Protein AF-A0A534WE66-F1 (afdb_monomer_lite)

Foldseek 3Di:
DKEWEAEPPAVCSVVLVCLCVVVVQDYHYHYCVPDPCVVVPCVCVVCVPFAPRWMQAPVRDIQGQFPAADDPDDDDDDPVVVVNVVSNVVSSVVSCVRSVHD

Sequence (102 aa):
MITVITGPNAPASGTARDFLVRNRVPHQWLDLTTDPLAKFCDLGRRLAGCRLPAVLFEDGTMLEAPETFQELRPAIAGDAHRLAAINTMHWRTELATRAGLP

Radius of gyration: 13.99 Å; chains: 1; bounding box: 41×26×29 Å

Structure (mmCIF, N/CA/C/O backbone):
data_AF-A0A534WE66-F1
#
_entry.id   AF-A0A534WE66-F1
#
loop_
_atom_site.group_PDB
_atom_site.id
_atom_site.type_symbol
_atom_site.label_atom_id
_atom_site.label_alt_id
_atom_site.label_comp_id
_atom_site.label_asym_id
_atom_site.label_entity_id
_atom_site.label_seq_id
_atom_site.pdbx_PDB_ins_code
_atom_site.Cartn_x
_atom_site.Cartn_y
_atom_site.Cartn_z
_atom_site.occupancy
_atom_site.B_iso_or_equiv
_atom_site.auth_seq_id
_atom_site.auth_comp_id
_atom_site.auth_asym_id
_atom_site.auth_atom_id
_atom_site.pdbx_PDB_model_num
ATOM 1 N N . MET A 1 1 ? -8.620 1.897 10.995 1.00 78.81 1 MET A N 1
ATOM 2 C CA . MET A 1 1 ? -8.551 0.848 9.992 1.00 78.81 1 MET A CA 1
ATOM 3 C C . MET A 1 1 ? -7.648 1.333 8.869 1.00 78.81 1 MET A C 1
ATOM 5 O O . MET A 1 1 ? -7.881 2.429 8.373 1.00 78.81 1 MET A O 1
ATOM 9 N N . ILE A 1 2 ? -6.616 0.568 8.496 1.00 86.44 2 ILE A N 1
ATOM 10 C CA . ILE A 1 2 ? -5.717 0.923 7.381 1.00 86.44 2 ILE A CA 1
ATOM 11 C C . ILE A 1 2 ? -6.386 0.549 6.053 1.00 86.44 2 ILE A C 1
ATOM 13 O O . ILE A 1 2 ? -6.952 -0.534 5.937 1.00 86.44 2 ILE A O 1
ATOM 17 N N . THR A 1 3 ? -6.317 1.412 5.042 1.00 87.69 3 THR A N 1
ATOM 18 C CA . THR A 1 3 ? -6.833 1.103 3.697 1.00 87.69 3 THR A CA 1
ATOM 19 C C . THR A 1 3 ? -5.682 1.034 2.708 1.00 87.69 3 THR A C 1
ATOM 21 O O . THR A 1 3 ? -4.940 1.999 2.554 1.00 87.69 3 THR A O 1
ATOM 24 N N . VAL A 1 4 ? -5.527 -0.095 2.023 1.00 87.25 4 VAL A N 1
ATOM 25 C CA . VAL A 1 4 ? -4.542 -0.246 0.950 1.00 87.25 4 VAL A CA 1
ATOM 26 C C . VAL A 1 4 ? -5.233 -0.053 -0.385 1.00 87.25 4 VAL A C 1
ATOM 28 O O . VAL A 1 4 ? -6.123 -0.819 -0.754 1.00 87.25 4 VAL A O 1
ATOM 31 N N . ILE A 1 5 ? -4.800 0.975 -1.102 1.00 87.75 5 ILE A N 1
ATOM 32 C CA . ILE A 1 5 ? -5.323 1.358 -2.402 1.00 87.75 5 ILE A CA 1
ATOM 33 C C . ILE A 1 5 ? -4.400 0.796 -3.479 1.00 87.75 5 ILE A C 1
ATOM 35 O O . ILE A 1 5 ? -3.204 1.095 -3.504 1.00 87.75 5 ILE A O 1
ATOM 39 N N . THR A 1 6 ? -4.943 -0.024 -4.371 1.00 86.44 6 THR A N 1
ATOM 40 C CA . THR A 1 6 ? -4.217 -0.670 -5.470 1.00 86.44 6 THR A CA 1
ATOM 41 C C . THR A 1 6 ? -4.782 -0.244 -6.820 1.00 86.44 6 THR A C 1
ATOM 43 O O . THR A 1 6 ? -5.875 0.310 -6.913 1.00 86.44 6 THR A O 1
ATOM 46 N N . GLY A 1 7 ? -4.025 -0.476 -7.889 1.00 80.50 7 GLY A N 1
ATOM 47 C CA . GLY A 1 7 ? -4.445 -0.130 -9.241 1.00 80.50 7 GLY A CA 1
ATOM 48 C C . GLY A 1 7 ? -3.656 -0.899 -10.296 1.00 80.50 7 GLY A C 1
ATOM 49 O O . GLY A 1 7 ? -2.873 -1.792 -9.953 1.00 80.50 7 GLY A O 1
ATOM 50 N N . PRO A 1 8 ? -3.844 -0.563 -11.582 1.00 69.12 8 PRO A N 1
ATOM 51 C CA . PRO A 1 8 ? -3.149 -1.250 -12.657 1.00 69.12 8 PRO A CA 1
ATOM 52 C C . PRO A 1 8 ? -1.642 -0.979 -12.540 1.00 69.12 8 PRO A C 1
ATOM 54 O O . PRO A 1 8 ? -1.230 0.160 -12.335 1.00 69.12 8 PRO A O 1
ATOM 57 N N . ASN A 1 9 ? -0.822 -2.028 -12.670 1.00 71.56 9 ASN A N 1
ATOM 58 C CA . ASN A 1 9 ? 0.644 -1.971 -12.562 1.00 71.56 9 ASN A CA 1
ATOM 59 C C . ASN A 1 9 ? 1.182 -1.488 -11.200 1.00 71.56 9 ASN A C 1
ATOM 61 O O . ASN A 1 9 ? 2.123 -0.702 -11.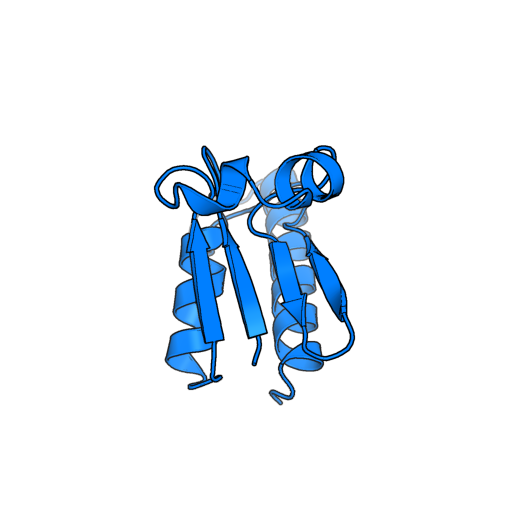143 1.00 71.56 9 ASN A O 1
ATOM 65 N N . ALA A 1 10 ? 0.622 -1.996 -10.100 1.00 79.19 10 ALA A N 1
ATOM 66 C CA . ALA A 1 10 ? 1.102 -1.744 -8.741 1.00 79.19 10 ALA A CA 1
ATOM 67 C C . ALA A 1 10 ? 1.910 -2.952 -8.194 1.00 79.19 10 ALA A C 1
ATOM 69 O O . ALA A 1 10 ? 1.371 -3.779 -7.454 1.00 79.19 10 ALA A O 1
ATOM 70 N N . PRO A 1 11 ? 3.206 -3.111 -8.540 1.00 77.56 11 PRO A N 1
ATOM 71 C CA . PRO A 1 11 ? 3.977 -4.317 -8.212 1.00 77.56 11 PRO A CA 1
ATOM 72 C C . PRO A 1 11 ? 4.200 -4.508 -6.703 1.00 77.56 11 PRO A C 1
ATOM 74 O O . PRO A 1 11 ? 4.324 -5.641 -6.242 1.00 77.56 11 PRO A O 1
ATOM 77 N N . ALA A 1 12 ? 4.188 -3.430 -5.909 1.00 81.62 12 ALA A N 1
ATOM 78 C CA . ALA A 1 12 ? 4.352 -3.524 -4.457 1.00 81.62 12 ALA A CA 1
ATOM 79 C C . ALA A 1 12 ? 3.073 -3.953 -3.713 1.00 81.62 12 ALA A C 1
ATOM 81 O O . ALA A 1 12 ? 3.130 -4.220 -2.512 1.00 81.62 12 ALA A O 1
ATOM 82 N N . SER A 1 13 ? 1.921 -4.049 -4.395 1.00 84.25 13 SER A N 1
ATOM 83 C CA . SER A 1 13 ? 0.634 -4.389 -3.769 1.00 84.25 13 SER A CA 1
ATOM 84 C C . SER A 1 13 ? 0.663 -5.746 -3.075 1.00 84.25 13 SER A C 1
ATOM 86 O O . SER A 1 13 ? 0.179 -5.863 -1.951 1.00 84.25 13 SER A O 1
ATOM 88 N N . GLY A 1 14 ? 1.281 -6.752 -3.704 1.00 81.81 14 GLY A N 1
ATOM 89 C CA . GLY A 1 14 ? 1.432 -8.083 -3.110 1.00 81.81 14 GLY A CA 1
ATOM 90 C C .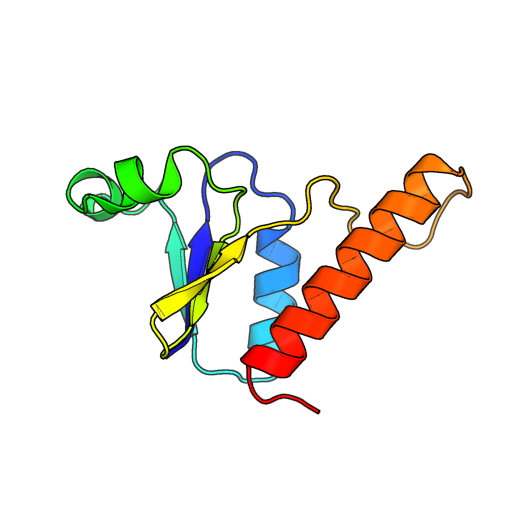 GLY A 1 14 ? 2.274 -8.055 -1.834 1.00 81.81 14 GLY A C 1
ATOM 91 O O . GLY A 1 14 ? 1.877 -8.606 -0.814 1.00 81.81 14 GLY A O 1
ATOM 92 N N . THR A 1 15 ? 3.391 -7.321 -1.843 1.00 84.19 15 THR A N 1
ATOM 93 C CA . THR A 1 15 ? 4.258 -7.194 -0.660 1.00 84.19 15 THR A CA 1
ATOM 94 C C . THR A 1 15 ? 3.592 -6.412 0.472 1.00 84.19 15 THR A C 1
ATOM 96 O O . THR A 1 15 ? 3.686 -6.836 1.623 1.00 84.19 15 THR A O 1
ATOM 99 N N . ALA A 1 16 ? 2.878 -5.319 0.170 1.00 84.06 16 ALA A N 1
ATOM 100 C CA . ALA A 1 16 ? 2.076 -4.594 1.162 1.00 84.06 16 ALA A CA 1
ATOM 101 C C . ALA A 1 16 ? 1.043 -5.525 1.811 1.00 84.06 16 ALA A C 1
ATOM 103 O O . ALA A 1 16 ? 0.873 -5.536 3.032 1.00 84.06 16 ALA A O 1
ATOM 104 N N . ARG A 1 17 ? 0.379 -6.339 0.980 1.00 85.06 17 ARG A N 1
ATOM 105 C CA . ARG A 1 17 ? -0.662 -7.267 1.414 1.00 85.06 17 ARG A CA 1
ATOM 106 C C . ARG A 1 17 ? -0.139 -8.325 2.344 1.00 85.06 17 ARG A C 1
ATOM 108 O O . ARG A 1 17 ? -0.632 -8.461 3.461 1.00 85.06 17 ARG A O 1
ATOM 115 N N . ASP A 1 18 ? 0.879 -9.032 1.888 1.00 86.44 18 ASP A N 1
ATOM 116 C CA . ASP A 1 18 ? 1.494 -10.096 2.657 1.00 86.44 18 ASP A CA 1
ATOM 117 C C . ASP A 1 18 ? 2.032 -9.563 3.980 1.00 86.44 18 ASP A C 1
ATOM 119 O O . ASP A 1 18 ? 1.876 -10.218 5.008 1.00 86.44 18 ASP A O 1
ATOM 123 N N . PHE A 1 19 ? 2.610 -8.360 3.985 1.00 85.56 19 PHE A N 1
ATOM 124 C CA . PHE A 1 19 ? 3.110 -7.735 5.201 1.00 85.56 19 PHE A CA 1
ATOM 125 C C . PHE A 1 19 ? 1.993 -7.463 6.220 1.00 85.56 19 PHE A C 1
ATOM 127 O O . PHE A 1 19 ? 2.107 -7.888 7.371 1.00 85.56 19 PHE A O 1
ATOM 134 N N . LEU A 1 20 ? 0.898 -6.811 5.821 1.00 86.56 20 LEU A N 1
ATOM 135 C CA . LEU A 1 20 ? -0.202 -6.490 6.739 1.00 86.56 20 LEU A CA 1
ATOM 136 C C . LEU A 1 20 ? -0.938 -7.744 7.226 1.00 86.56 20 LEU A C 1
ATOM 138 O O . LEU A 1 20 ? -1.260 -7.847 8.410 1.00 86.56 20 LEU A O 1
ATOM 142 N N . VAL A 1 21 ? -1.152 -8.723 6.341 1.00 87.31 21 VAL A N 1
ATOM 143 C CA . VAL A 1 21 ? -1.768 -10.014 6.687 1.00 87.31 21 VAL A CA 1
ATOM 144 C C . VAL A 1 21 ? -0.896 -10.785 7.678 1.00 87.31 21 VAL A C 1
ATOM 146 O O . VAL A 1 21 ? -1.402 -11.250 8.700 1.00 87.31 21 VAL A O 1
ATOM 149 N N . ARG A 1 22 ? 0.416 -10.894 7.422 1.00 87.19 22 ARG A N 1
ATOM 150 C CA . ARG A 1 22 ? 1.354 -11.602 8.313 1.00 87.19 22 ARG A CA 1
ATOM 151 C C . ARG A 1 22 ? 1.412 -10.976 9.701 1.00 87.19 22 ARG A C 1
ATOM 153 O O . ARG A 1 22 ? 1.492 -11.706 10.684 1.00 87.19 22 ARG A O 1
ATOM 160 N N . ASN A 1 23 ? 1.321 -9.652 9.780 1.00 86.12 23 ASN A N 1
ATOM 161 C CA . ASN A 1 23 ? 1.327 -8.918 11.042 1.00 86.12 23 ASN A CA 1
ATOM 162 C C . ASN A 1 23 ? -0.065 -8.766 11.681 1.00 86.12 23 ASN A C 1
ATOM 164 O O . ASN A 1 23 ? -0.189 -8.117 12.714 1.00 86.12 23 ASN A O 1
ATOM 168 N N . ARG A 1 24 ? -1.114 -9.371 11.098 1.00 86.69 24 ARG A N 1
ATOM 169 C CA . ARG A 1 24 ? -2.508 -9.310 11.582 1.00 86.69 24 ARG A CA 1
ATOM 170 C C . ARG A 1 24 ? -3.026 -7.884 11.802 1.00 86.69 24 ARG A C 1
ATOM 172 O O . ARG A 1 24 ? -3.864 -7.652 12.670 1.00 86.69 24 ARG A O 1
ATOM 179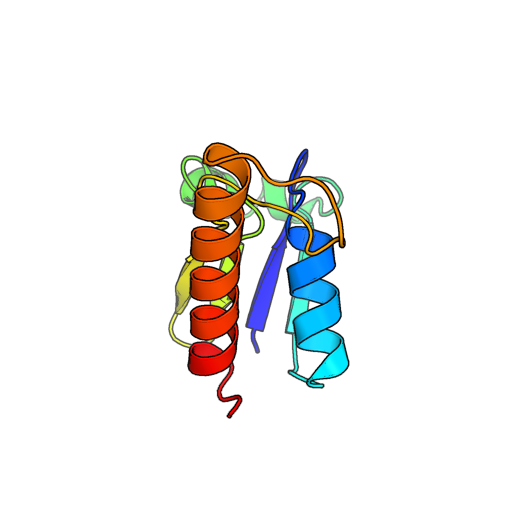 N N . VAL A 1 25 ? -2.552 -6.936 11.000 1.00 87.06 25 VAL A N 1
ATOM 180 C CA . VAL A 1 25 ? -3.021 -5.550 11.052 1.00 87.06 25 VAL A CA 1
ATOM 181 C C . VAL A 1 25 ? -4.420 -5.487 10.433 1.00 87.06 25 VAL A C 1
ATOM 183 O O . VAL A 1 25 ? -4.583 -5.957 9.306 1.00 87.06 25 VAL A O 1
ATOM 186 N N . PRO A 1 26 ? -5.443 -4.925 11.103 1.00 85.31 26 PRO A N 1
ATOM 187 C CA . PRO A 1 26 ? -6.763 -4.735 10.506 1.00 85.31 26 PRO A CA 1
ATOM 188 C C . PRO A 1 26 ? -6.697 -3.781 9.307 1.00 85.31 26 PRO A C 1
ATOM 190 O O . PRO A 1 26 ? -6.365 -2.600 9.454 1.00 85.31 26 PRO A O 1
ATOM 193 N N . HIS A 1 27 ? -7.022 -4.286 8.116 1.00 85.56 27 HIS A N 1
ATOM 194 C CA . HIS A 1 27 ? -6.909 -3.517 6.881 1.00 85.56 27 HIS A CA 1
ATOM 195 C C . HIS A 1 27 ? -8.008 -3.842 5.864 1.00 85.56 27 HIS A C 1
ATOM 197 O O . HIS A 1 27 ? -8.567 -4.939 5.858 1.00 85.56 27 HIS A O 1
ATOM 203 N N . GLN A 1 28 ? -8.278 -2.881 4.982 1.00 87.56 28 GLN A N 1
ATOM 204 C CA . GLN A 1 28 ? -9.177 -3.013 3.839 1.00 87.56 28 GLN A CA 1
ATOM 205 C C . GLN A 1 28 ? -8.397 -2.895 2.527 1.00 87.56 28 GLN A C 1
ATOM 207 O O . GLN A 1 28 ? -7.441 -2.127 2.432 1.00 87.56 28 GLN A O 1
ATOM 212 N N . TRP A 1 29 ? -8.836 -3.638 1.511 1.00 86.81 29 TRP A N 1
ATOM 213 C CA . TRP A 1 29 ? -8.333 -3.541 0.143 1.00 86.81 29 TRP A CA 1
ATOM 214 C C . TRP A 1 29 ? -9.305 -2.741 -0.706 1.00 86.81 29 TRP A C 1
ATOM 216 O O . TRP A 1 29 ? -10.487 -3.077 -0.759 1.00 86.81 29 TRP A O 1
ATOM 226 N N . LEU A 1 30 ? -8.791 -1.714 -1.373 1.00 86.12 30 LEU A N 1
ATOM 227 C CA . LEU A 1 30 ? -9.521 -0.945 -2.367 1.00 86.12 30 LEU A CA 1
ATOM 228 C C . LEU A 1 30 ? -8.758 -1.009 -3.686 1.00 86.12 30 LEU A C 1
ATOM 230 O O . LEU A 1 30 ? -7.716 -0.377 -3.838 1.00 86.12 30 LEU A O 1
ATOM 234 N N . ASP A 1 31 ? -9.274 -1.770 -4.640 1.00 83.44 31 ASP A N 1
ATOM 235 C CA . ASP A 1 31 ? -8.684 -1.862 -5.971 1.00 83.44 31 ASP A CA 1
ATOM 236 C C . ASP A 1 31 ? -9.438 -0.945 -6.934 1.00 83.44 31 ASP A C 1
ATOM 238 O O . ASP A 1 31 ? -10.607 -1.170 -7.240 1.00 83.44 31 ASP A O 1
ATOM 242 N N . LEU A 1 32 ? -8.754 0.089 -7.428 1.00 78.56 32 LEU A N 1
ATOM 243 C CA . LEU A 1 32 ? -9.335 1.090 -8.323 1.00 78.56 32 LEU A CA 1
ATOM 244 C C . LEU A 1 32 ? -9.759 0.515 -9.685 1.00 78.56 32 LEU A C 1
ATOM 246 O O . LEU A 1 32 ? -10.516 1.158 -10.412 1.00 78.56 32 LEU A O 1
ATOM 250 N N . THR A 1 33 ? -9.258 -0.665 -10.062 1.00 77.38 33 THR A N 1
ATOM 251 C CA . THR A 1 33 ? -9.624 -1.330 -11.320 1.00 77.38 33 THR A CA 1
ATOM 252 C C . THR A 1 33 ? -10.920 -2.114 -11.197 1.00 77.38 33 THR A C 1
ATOM 254 O O . THR A 1 33 ? -11.744 -2.079 -12.113 1.00 77.38 33 THR A O 1
ATOM 257 N N . THR A 1 34 ? -11.110 -2.808 -10.074 1.00 78.31 34 THR A N 1
ATOM 258 C CA . THR A 1 34 ? -12.260 -3.693 -9.863 1.00 78.31 34 THR A CA 1
ATOM 259 C C . THR A 1 34 ? -13.390 -3.025 -9.097 1.00 78.31 34 THR A C 1
ATOM 261 O O . THR A 1 34 ? -14.531 -3.454 -9.234 1.00 78.31 34 THR A O 1
ATOM 264 N N . ASP A 1 35 ? -13.100 -2.003 -8.288 1.00 76.25 35 ASP A N 1
ATOM 265 C CA . ASP A 1 35 ? -14.110 -1.332 -7.480 1.00 76.25 35 ASP A CA 1
ATOM 266 C C . ASP A 1 35 ? -14.821 -0.237 -8.298 1.00 76.25 35 ASP A C 1
ATOM 268 O O . ASP A 1 35 ? -14.213 0.778 -8.656 1.00 76.25 35 ASP A O 1
ATOM 272 N N . PRO A 1 36 ? -16.119 -0.395 -8.610 1.00 66.06 36 PRO A N 1
ATOM 273 C CA . PRO A 1 36 ? -16.866 0.617 -9.345 1.00 66.06 36 PRO A CA 1
ATOM 274 C C . PRO A 1 36 ? -17.004 1.934 -8.567 1.00 66.06 36 PRO A C 1
ATOM 276 O O . PRO A 1 36 ? -17.118 2.984 -9.200 1.00 66.06 36 PRO A O 1
ATOM 279 N N . LEU A 1 37 ? -16.947 1.916 -7.227 1.00 66.00 37 LEU A N 1
ATOM 280 C CA . LEU A 1 37 ? -17.013 3.115 -6.384 1.00 66.00 37 LEU A CA 1
ATOM 281 C C . LEU A 1 37 ? -15.752 3.974 -6.493 1.00 66.00 37 LEU A C 1
ATOM 283 O O . LEU A 1 37 ? -15.834 5.190 -6.324 1.00 66.00 37 LEU A O 1
ATOM 287 N N . ALA A 1 38 ? -14.612 3.392 -6.878 1.00 65.19 38 ALA A N 1
ATOM 288 C CA . ALA A 1 38 ? -13.371 4.129 -7.111 1.00 65.19 38 ALA A CA 1
ATOM 289 C C . ALA A 1 38 ? -13.513 5.238 -8.168 1.00 65.19 38 ALA A C 1
ATOM 291 O O . ALA A 1 38 ? -12.814 6.247 -8.103 1.00 65.19 38 ALA A O 1
ATOM 292 N N . LYS A 1 39 ? -14.437 5.068 -9.123 1.00 62.00 39 LYS A N 1
ATOM 293 C CA . LYS A 1 39 ? -14.743 6.059 -10.167 1.00 62.00 39 LYS A CA 1
ATOM 294 C C . LYS A 1 39 ? -15.605 7.218 -9.661 1.00 62.00 39 LYS A C 1
ATOM 296 O O . LYS A 1 39 ? -15.604 8.281 -10.273 1.00 62.00 39 LYS A O 1
ATOM 301 N N . PHE A 1 40 ? -16.351 7.003 -8.577 1.00 58.22 40 PHE A N 1
ATOM 302 C CA . PHE A 1 40 ? -17.256 7.990 -7.981 1.00 58.22 40 PHE A CA 1
ATOM 303 C C . PHE A 1 40 ? -16.618 8.739 -6.817 1.00 58.22 40 PHE A C 1
ATOM 305 O O . PHE A 1 40 ? -16.986 9.875 -6.527 1.00 58.22 40 PHE A O 1
ATOM 312 N N . CYS A 1 41 ? -15.646 8.124 -6.151 1.00 60.75 41 CYS A N 1
ATOM 313 C CA . CYS A 1 41 ? -14.830 8.818 -5.181 1.00 60.75 41 CYS A CA 1
ATOM 314 C C . CYS A 1 41 ? -13.829 9.727 -5.911 1.00 60.75 41 CYS A C 1
ATOM 316 O O . CYS A 1 41 ? -13.048 9.269 -6.742 1.00 60.75 41 CYS A O 1
ATOM 318 N N . ASP A 1 42 ? -13.744 10.999 -5.506 1.00 63.25 42 ASP A N 1
ATOM 319 C CA . ASP A 1 42 ? -12.696 11.956 -5.927 1.00 63.25 42 ASP A CA 1
ATOM 320 C C . ASP A 1 42 ? -11.266 11.464 -5.563 1.00 63.25 42 ASP A C 1
ATOM 322 O O . ASP A 1 42 ? -10.266 12.128 -5.837 1.00 63.25 42 ASP A O 1
ATOM 326 N N . LEU A 1 43 ? -11.155 10.263 -4.967 1.00 64.94 43 LEU A N 1
ATOM 327 C CA . LEU A 1 43 ? -9.934 9.472 -4.832 1.00 64.94 43 LEU A CA 1
ATOM 328 C C . LEU A 1 43 ? -9.173 9.371 -6.154 1.00 64.94 43 LEU A C 1
ATOM 330 O O . LEU A 1 43 ? -7.965 9.553 -6.136 1.00 64.94 43 LEU A O 1
ATOM 334 N N . GLY A 1 44 ? -9.841 9.150 -7.291 1.00 61.78 44 GLY A N 1
ATOM 335 C CA . GLY A 1 44 ? -9.154 9.071 -8.586 1.00 61.78 44 GLY A CA 1
ATOM 336 C C . GLY A 1 44 ? -8.352 10.337 -8.921 1.00 61.78 44 GLY A C 1
ATOM 337 O O . GLY A 1 44 ? -7.227 10.242 -9.402 1.00 61.78 44 GLY A O 1
ATOM 338 N N . ARG A 1 45 ? -8.881 11.527 -8.592 1.00 64.62 45 ARG A N 1
ATOM 339 C CA . ARG A 1 45 ? -8.175 12.812 -8.758 1.00 64.62 45 ARG A CA 1
ATOM 340 C C . ARG A 1 45 ? -7.124 13.046 -7.683 1.00 64.62 45 ARG A C 1
ATOM 342 O O . ARG A 1 45 ? -6.038 13.517 -8.000 1.00 64.62 45 ARG A O 1
ATOM 349 N N . ARG A 1 46 ? -7.418 12.699 -6.427 1.00 65.25 46 ARG A N 1
ATOM 350 C CA . ARG A 1 46 ? -6.455 12.809 -5.316 1.00 65.25 46 ARG A CA 1
ATOM 351 C C . ARG A 1 46 ? -5.254 11.878 -5.484 1.00 65.25 46 ARG A C 1
ATOM 353 O O . ARG A 1 46 ? -4.178 12.202 -5.003 1.00 65.25 46 ARG A O 1
ATOM 360 N N . LEU A 1 47 ? -5.438 10.758 -6.179 1.00 69.00 47 LEU A N 1
ATOM 361 C CA . LEU A 1 47 ? -4.406 9.769 -6.480 1.00 69.00 47 LEU A CA 1
ATOM 362 C C . LEU A 1 47 ? -3.766 9.956 -7.856 1.00 69.00 47 LEU A C 1
ATOM 364 O O . LEU A 1 47 ? -2.838 9.221 -8.179 1.00 69.00 47 LEU A O 1
ATOM 368 N N . ALA A 1 48 ? -4.208 10.929 -8.660 1.00 64.94 48 ALA A N 1
ATOM 369 C CA . ALA A 1 48 ? -3.725 11.133 -10.029 1.00 64.94 48 ALA A CA 1
ATOM 370 C C . ALA A 1 48 ? -2.224 11.494 -10.131 1.00 64.94 48 ALA A C 1
ATOM 372 O O . ALA A 1 48 ? -1.698 11.591 -11.236 1.00 64.94 48 ALA A O 1
ATOM 373 N N . GLY A 1 49 ? -1.525 11.667 -9.006 1.00 69.69 49 GLY A N 1
ATOM 374 C CA . GLY A 1 49 ? -0.067 11.803 -8.937 1.00 69.69 49 GLY A CA 1
ATOM 375 C C . GLY A 1 49 ? 0.610 10.856 -7.943 1.00 69.69 49 GLY A C 1
ATOM 376 O O . GLY A 1 49 ? 1.819 10.956 -7.761 1.00 69.69 49 GLY A O 1
ATOM 377 N N . CYS A 1 50 ? -0.141 9.959 -7.300 1.00 76.62 50 CYS A N 1
ATOM 378 C CA . CYS A 1 50 ? 0.386 9.078 -6.264 1.00 76.62 50 CYS A CA 1
ATOM 379 C C . CYS A 1 50 ? 0.863 7.754 -6.858 1.00 76.62 50 CYS A C 1
ATOM 381 O O . CYS A 1 50 ? 0.196 7.156 -7.706 1.00 76.62 50 CYS A O 1
ATOM 383 N N . ARG A 1 51 ? 1.991 7.244 -6.361 1.00 82.25 51 ARG A N 1
ATOM 384 C CA . ARG A 1 51 ? 2.469 5.910 -6.742 1.00 82.25 51 ARG A CA 1
ATOM 385 C C . ARG A 1 51 ? 1.700 4.828 -5.991 1.00 82.25 51 ARG A C 1
ATOM 387 O O . ARG A 1 51 ? 1.642 4.826 -4.761 1.00 82.25 51 ARG A O 1
ATOM 394 N N . LEU A 1 52 ? 1.138 3.884 -6.744 1.00 82.94 52 LEU A N 1
ATOM 395 C CA . LEU A 1 52 ? 0.376 2.759 -6.205 1.00 82.94 52 LEU A CA 1
ATOM 396 C C . LEU A 1 52 ? 1.276 1.529 -5.956 1.00 82.94 52 LEU A C 1
ATOM 398 O O . LEU A 1 52 ? 2.196 1.282 -6.738 1.00 82.94 52 LEU A O 1
ATOM 402 N N . PRO A 1 53 ? 1.005 0.714 -4.917 1.00 85.94 53 PRO A N 1
ATOM 403 C CA . PRO A 1 53 ? -0.051 0.883 -3.922 1.00 85.94 53 PRO A CA 1
ATOM 404 C C . PRO A 1 53 ? 0.174 2.084 -3.002 1.00 85.94 53 PRO A C 1
ATOM 406 O O . PRO A 1 53 ? 1.300 2.368 -2.606 1.00 85.94 53 PRO A O 1
ATOM 409 N N . ALA A 1 54 ? -0.921 2.735 -2.622 1.00 86.56 54 ALA A N 1
ATOM 410 C CA . ALA A 1 54 ? -0.920 3.773 -1.605 1.00 86.56 54 ALA A CA 1
ATOM 411 C C . ALA A 1 54 ? -1.625 3.254 -0.346 1.00 86.56 54 ALA A C 1
ATOM 413 O O . ALA A 1 54 ? -2.718 2.696 -0.424 1.00 86.56 54 ALA A O 1
ATOM 414 N N . VAL A 1 55 ? -0.998 3.408 0.815 1.00 87.38 55 VAL A N 1
ATOM 415 C CA . VAL A 1 55 ? -1.546 2.983 2.107 1.00 87.38 55 VAL A CA 1
ATOM 416 C C . VAL A 1 55 ? -2.070 4.210 2.838 1.00 87.38 55 VAL A C 1
ATOM 418 O O . VAL A 1 55 ? -1.291 5.089 3.194 1.00 87.38 55 VAL A O 1
ATOM 421 N N . LEU A 1 56 ? -3.382 4.272 3.041 1.00 86.81 56 LEU A N 1
ATOM 422 C CA . LEU A 1 56 ? -4.060 5.309 3.810 1.00 86.81 56 LEU A CA 1
ATOM 423 C C . LEU A 1 56 ? -4.189 4.860 5.269 1.00 86.81 56 LEU A C 1
ATOM 425 O O . LEU A 1 56 ? -4.781 3.813 5.557 1.00 86.81 56 LEU A O 1
ATOM 429 N N . PHE A 1 57 ? -3.645 5.660 6.178 1.00 86.44 57 PHE A N 1
ATOM 430 C CA . PHE A 1 57 ? -3.694 5.417 7.617 1.00 86.44 57 PHE A CA 1
ATOM 431 C C . PHE A 1 57 ? -4.893 6.120 8.266 1.00 86.44 57 PHE A C 1
ATOM 433 O O . PHE A 1 57 ? -5.570 6.947 7.654 1.00 86.44 57 PHE A O 1
ATOM 440 N N . GLU A 1 58 ? -5.167 5.775 9.527 1.00 81.38 58 GLU A N 1
ATOM 441 C CA . GLU A 1 58 ? -6.275 6.352 10.306 1.00 81.38 58 GLU A CA 1
ATOM 442 C C . GLU A 1 58 ? -6.157 7.864 10.513 1.00 81.38 58 GLU A C 1
ATOM 444 O O . GLU A 1 58 ? -7.170 8.553 10.595 1.00 81.38 58 GLU A O 1
ATOM 449 N N . ASP A 1 59 ? -4.931 8.378 10.568 1.00 81.44 59 ASP A N 1
ATOM 450 C CA . ASP A 1 59 ? -4.629 9.804 10.716 1.00 81.44 59 ASP A CA 1
ATOM 451 C C . ASP A 1 59 ? -4.860 10.611 9.422 1.00 81.44 59 ASP A C 1
ATOM 453 O O . ASP A 1 59 ? -4.655 11.824 9.392 1.00 81.44 59 ASP A O 1
ATOM 457 N N . GLY A 1 60 ? -5.291 9.947 8.343 1.00 79.88 60 GLY A N 1
ATOM 458 C CA . GLY A 1 60 ? -5.507 10.547 7.030 1.00 79.88 60 GLY A CA 1
ATOM 459 C C . GLY A 1 60 ? -4.226 10.745 6.216 1.00 79.88 60 GLY A C 1
ATOM 460 O O . GLY A 1 60 ? -4.303 11.233 5.085 1.00 79.88 60 GLY A O 1
ATOM 461 N N . THR A 1 61 ? -3.062 10.360 6.748 1.00 84.00 61 THR A N 1
ATOM 462 C CA . THR A 1 61 ? -1.805 10.365 6.001 1.00 84.00 61 THR A CA 1
ATOM 463 C C . THR A 1 61 ? -1.740 9.186 5.039 1.00 84.00 61 THR A C 1
ATOM 465 O O . THR A 1 61 ? -2.390 8.154 5.224 1.00 84.00 61 THR A O 1
ATOM 468 N N . MET A 1 62 ? -0.936 9.343 3.989 1.00 85.56 62 MET A N 1
ATOM 469 C CA . MET A 1 62 ? -0.775 8.330 2.957 1.00 85.56 62 MET A CA 1
ATOM 470 C C . MET A 1 62 ? 0.699 7.992 2.758 1.00 85.56 62 MET A C 1
ATOM 472 O O . MET A 1 62 ? 1.549 8.883 2.755 1.00 85.56 62 MET A O 1
ATOM 476 N N . LEU A 1 63 ? 0.990 6.704 2.598 1.00 87.38 63 LEU A N 1
ATOM 477 C CA . LEU A 1 63 ? 2.298 6.198 2.199 1.00 87.38 63 LEU A CA 1
ATOM 478 C C . LEU A 1 63 ? 2.193 5.619 0.793 1.00 87.38 63 LEU A C 1
ATOM 480 O O . LEU A 1 63 ? 1.538 4.601 0.575 1.00 87.38 63 LEU A O 1
ATOM 484 N N . GLU A 1 64 ? 2.831 6.287 -0.155 1.00 88.44 64 GLU A N 1
ATOM 485 C CA . GLU A 1 64 ? 2.894 5.853 -1.547 1.00 88.44 64 GLU A CA 1
ATOM 486 C C . GLU A 1 64 ? 3.943 4.763 -1.750 1.00 88.44 64 GLU A C 1
ATOM 488 O O . GLU A 1 64 ? 4.855 4.589 -0.938 1.00 88.44 64 GLU A O 1
ATOM 493 N N . ALA A 1 65 ? 3.846 4.052 -2.869 1.00 85.12 65 ALA A N 1
ATOM 49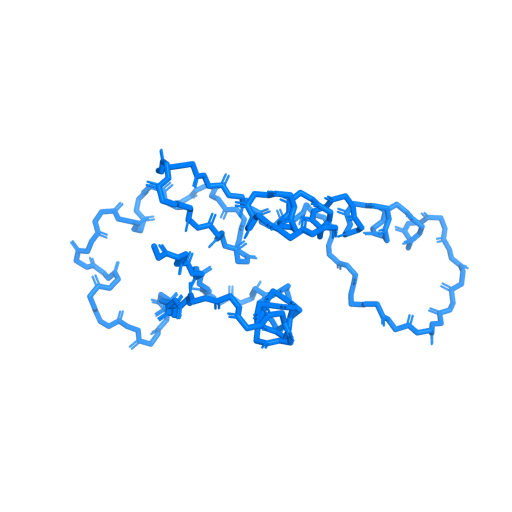4 C CA . ALA A 1 65 ? 4.878 3.113 -3.267 1.00 85.12 65 ALA A CA 1
ATOM 495 C C . ALA A 1 65 ? 6.221 3.827 -3.524 1.00 85.12 65 ALA A C 1
ATOM 497 O O . ALA A 1 65 ? 6.247 4.985 -3.974 1.00 85.12 65 ALA A O 1
ATOM 498 N N . PRO A 1 66 ? 7.352 3.140 -3.272 1.00 83.06 66 PRO A N 1
ATOM 499 C CA . PRO A 1 66 ? 8.662 3.684 -3.594 1.00 83.06 66 PRO A CA 1
ATOM 500 C C . PRO A 1 66 ? 8.781 3.905 -5.106 1.00 83.06 66 PRO A C 1
ATOM 502 O O . PRO A 1 66 ? 8.182 3.183 -5.902 1.00 83.06 66 PRO A O 1
ATOM 505 N N . GLU A 1 67 ? 9.584 4.892 -5.509 1.00 78.75 67 GLU A N 1
ATOM 506 C CA . GLU A 1 67 ? 9.834 5.203 -6.926 1.00 78.75 67 GLU A CA 1
ATOM 507 C C . GLU A 1 67 ? 10.402 4.001 -7.693 1.00 78.75 67 GLU A C 1
ATOM 509 O O . GLU A 1 67 ? 10.083 3.778 -8.858 1.00 78.75 67 GLU A O 1
ATOM 514 N N . THR A 1 68 ? 11.205 3.187 -7.011 1.00 79.44 68 THR A N 1
ATOM 515 C CA . THR A 1 68 ? 11.714 1.919 -7.525 1.00 79.44 68 THR A CA 1
ATOM 516 C C . THR A 1 68 ? 11.365 0.828 -6.529 1.00 79.44 68 THR A C 1
ATOM 518 O O . THR A 1 68 ? 11.816 0.860 -5.384 1.00 79.44 68 THR A O 1
ATOM 521 N N . PHE A 1 69 ? 10.555 -0.132 -6.964 1.00 77.25 69 PHE A N 1
ATOM 522 C CA . PHE A 1 69 ? 10.181 -1.286 -6.159 1.00 77.25 69 PHE A CA 1
ATOM 523 C C . PHE A 1 69 ? 10.932 -2.522 -6.642 1.00 77.25 69 PHE A C 1
ATOM 525 O O . PHE A 1 69 ? 10.903 -2.846 -7.830 1.00 77.25 69 PHE A O 1
ATOM 532 N N . GLN A 1 70 ? 11.562 -3.233 -5.712 1.00 75.88 70 GLN A N 1
ATOM 533 C CA . GLN A 1 70 ? 12.134 -4.542 -5.978 1.00 75.88 70 GLN A CA 1
ATOM 534 C C . GLN A 1 70 ? 11.483 -5.561 -5.055 1.00 75.88 70 GLN A C 1
ATOM 536 O O . GLN A 1 70 ? 11.599 -5.478 -3.832 1.00 75.88 70 GLN A O 1
ATOM 541 N N . GLU A 1 71 ? 10.819 -6.551 -5.650 1.00 68.44 71 GLU A N 1
ATOM 542 C CA . GLU A 1 71 ? 10.371 -7.717 -4.901 1.00 68.44 71 GLU A CA 1
ATOM 543 C C . GLU A 1 71 ? 11.606 -8.358 -4.256 1.00 68.44 71 GLU A C 1
ATOM 545 O O . GLU A 1 71 ? 12.597 -8.620 -4.944 1.00 68.44 71 GLU A O 1
ATOM 550 N N . LEU A 1 72 ? 11.573 -8.554 -2.933 1.00 61.31 72 LEU A N 1
ATOM 551 C CA . LEU A 1 72 ? 12.687 -9.118 -2.169 1.00 61.31 72 LEU A CA 1
ATOM 552 C C . LEU A 1 72 ? 12.862 -10.601 -2.544 1.00 61.31 72 LEU A C 1
ATOM 554 O O . LEU A 1 72 ? 12.453 -11.509 -1.824 1.00 61.31 72 LEU A O 1
ATOM 558 N N . ARG A 1 73 ? 13.453 -10.850 -3.711 1.00 57.31 73 ARG A N 1
ATOM 559 C CA . ARG A 1 73 ? 13.919 -12.158 -4.152 1.00 57.31 73 ARG A CA 1
ATOM 560 C C . ARG A 1 73 ? 15.428 -12.229 -3.974 1.00 57.31 73 ARG A C 1
ATOM 562 O O . ARG A 1 73 ? 16.126 -11.247 -4.235 1.00 57.31 73 ARG A O 1
ATOM 569 N N . PRO A 1 74 ? 15.968 -13.387 -3.584 1.00 49.69 74 PRO A N 1
ATOM 570 C CA . PRO A 1 74 ? 17.397 -13.588 -3.678 1.00 49.69 74 PRO A CA 1
ATOM 571 C C . PRO A 1 74 ? 17.745 -13.738 -5.166 1.00 49.69 74 PRO A C 1
ATOM 573 O O . PRO A 1 74 ? 17.453 -14.791 -5.721 1.00 49.69 74 PRO A O 1
ATOM 576 N N . ALA A 1 75 ? 18.298 -12.704 -5.824 1.00 55.78 75 ALA A N 1
ATOM 577 C CA . ALA A 1 75 ? 19.439 -12.850 -6.750 1.00 55.78 75 ALA A CA 1
ATOM 578 C C . ALA A 1 75 ? 19.841 -11.582 -7.549 1.00 55.78 75 ALA A C 1
ATOM 580 O O . ALA A 1 75 ? 19.018 -10.766 -7.949 1.00 55.78 75 ALA A O 1
ATOM 581 N N . ILE A 1 76 ? 21.147 -11.580 -7.860 1.00 56.28 76 ILE A N 1
ATOM 582 C CA . ILE A 1 76 ? 21.969 -10.821 -8.826 1.00 56.28 76 ILE A CA 1
ATOM 583 C C . ILE A 1 76 ? 22.288 -9.354 -8.487 1.00 56.28 76 ILE A C 1
ATOM 585 O O . ILE A 1 76 ? 21.502 -8.427 -8.671 1.00 56.28 76 ILE A O 1
ATOM 589 N N . ALA A 1 77 ? 23.527 -9.176 -8.020 1.00 57.03 77 ALA A N 1
ATOM 590 C CA . ALA A 1 77 ? 24.131 -7.919 -7.612 1.00 57.03 77 ALA A CA 1
ATOM 591 C C . ALA A 1 77 ? 24.378 -6.982 -8.807 1.00 57.03 77 ALA A C 1
ATOM 593 O O . ALA A 1 77 ? 25.192 -7.267 -9.681 1.00 57.03 77 ALA A O 1
ATOM 594 N N . GLY A 1 78 ? 23.692 -5.842 -8.797 1.00 66.38 78 GLY A N 1
ATOM 595 C CA . GLY A 1 78 ? 24.017 -4.647 -9.573 1.00 66.38 78 GLY A CA 1
ATOM 596 C C . GLY A 1 78 ? 23.634 -3.406 -8.761 1.00 66.38 78 GLY A C 1
ATOM 597 O O . GLY A 1 78 ? 22.736 -3.479 -7.919 1.00 66.38 78 GLY A O 1
ATOM 598 N N . ASP A 1 79 ? 24.297 -2.270 -8.981 1.00 63.41 79 ASP A N 1
ATOM 599 C CA . ASP A 1 79 ? 24.127 -1.076 -8.132 1.00 63.41 79 ASP A CA 1
ATOM 600 C C . ASP A 1 79 ? 22.699 -0.500 -8.158 1.00 63.41 79 ASP A C 1
ATOM 602 O O . ASP A 1 79 ? 22.180 -0.077 -7.124 1.00 63.41 79 ASP A O 1
ATOM 606 N N . ALA A 1 80 ? 22.005 -0.578 -9.299 1.00 65.56 80 ALA A N 1
ATOM 607 C CA . ALA A 1 80 ? 20.597 -0.180 -9.410 1.00 65.56 80 ALA A CA 1
ATOM 608 C C . ALA A 1 80 ? 19.658 -1.061 -8.558 1.00 65.56 80 ALA A C 1
ATOM 610 O O . ALA A 1 80 ? 18.732 -0.548 -7.928 1.00 65.56 80 ALA A O 1
ATOM 611 N N . HIS A 1 81 ? 19.931 -2.371 -8.464 1.00 70.62 81 HIS A N 1
ATOM 612 C CA . HIS A 1 81 ? 19.193 -3.270 -7.567 1.00 70.62 81 HIS A CA 1
ATOM 613 C C . HIS A 1 81 ? 19.435 -2.915 -6.099 1.00 70.62 81 HIS A C 1
ATOM 615 O O . HIS A 1 81 ? 18.525 -2.981 -5.277 1.00 70.62 81 HIS A O 1
ATOM 621 N N . ARG A 1 82 ? 20.650 -2.479 -5.746 1.00 71.88 82 ARG A N 1
ATOM 622 C CA . ARG A 1 82 ? 20.947 -2.067 -4.370 1.00 71.88 82 ARG A CA 1
ATOM 623 C C . ARG A 1 82 ? 20.106 -0.860 -3.952 1.00 71.88 82 ARG A C 1
ATOM 625 O O . ARG A 1 82 ? 19.548 -0.871 -2.857 1.00 71.88 82 ARG A O 1
ATOM 632 N N . LEU A 1 83 ? 19.983 0.150 -4.815 1.00 76.94 83 LEU A N 1
ATOM 633 C CA . LEU A 1 83 ? 19.186 1.344 -4.518 1.00 76.94 83 LEU A CA 1
ATOM 634 C C . LEU A 1 83 ? 17.685 1.025 -4.427 1.00 76.94 83 LEU A C 1
ATOM 636 O O . LEU A 1 83 ? 17.020 1.463 -3.489 1.00 76.94 83 LEU A O 1
ATOM 640 N N . ALA A 1 84 ? 17.164 0.197 -5.337 1.00 75.88 84 ALA A N 1
ATOM 641 C CA . ALA A 1 84 ? 15.773 -0.254 -5.295 1.00 75.88 84 ALA A CA 1
ATOM 642 C C . ALA A 1 84 ? 15.459 -1.076 -4.030 1.00 75.88 84 ALA A C 1
ATOM 644 O O . ALA A 1 84 ? 14.402 -0.903 -3.416 1.00 75.88 84 ALA A O 1
ATOM 645 N N . ALA A 1 85 ? 16.393 -1.925 -3.591 1.00 77.00 85 ALA A N 1
ATOM 646 C CA . ALA A 1 85 ? 16.270 -2.677 -2.346 1.00 77.00 85 ALA A CA 1
ATOM 647 C C . ALA A 1 85 ? 16.254 -1.760 -1.112 1.00 77.00 85 ALA A C 1
ATOM 649 O O . ALA A 1 85 ? 15.425 -1.959 -0.223 1.00 77.00 85 ALA A O 1
ATOM 650 N N . ILE A 1 86 ? 17.114 -0.734 -1.071 1.00 82.69 86 ILE A N 1
ATOM 651 C CA . ILE A 1 86 ? 17.134 0.269 0.006 1.00 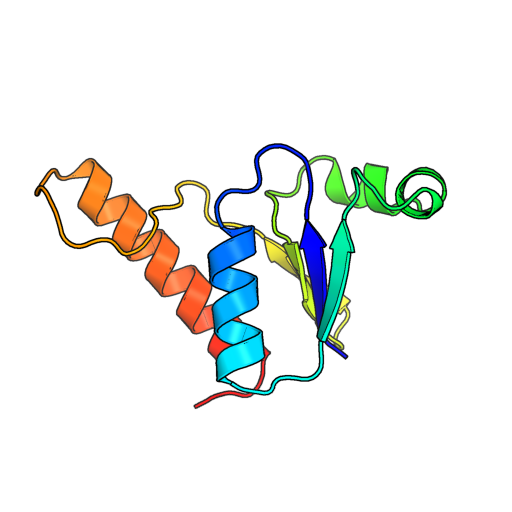82.69 86 ILE A CA 1
ATOM 652 C C . ILE A 1 86 ? 15.798 1.021 0.058 1.00 82.69 86 ILE A C 1
ATOM 654 O O . ILE A 1 86 ? 15.167 1.062 1.113 1.00 82.69 86 ILE A O 1
ATOM 658 N N . ASN A 1 87 ? 15.317 1.537 -1.078 1.00 84.25 87 ASN A N 1
ATOM 659 C CA . ASN A 1 87 ? 14.039 2.254 -1.157 1.00 84.25 87 ASN A CA 1
ATOM 660 C C . ASN A 1 87 ? 12.857 1.376 -0.717 1.00 84.25 87 ASN A C 1
ATOM 662 O O . ASN A 1 87 ? 11.982 1.824 0.023 1.00 84.25 87 ASN A O 1
ATOM 666 N N . THR A 1 88 ? 12.863 0.099 -1.109 1.00 81.88 88 THR A N 1
ATOM 667 C CA . THR A 1 88 ? 11.836 -0.870 -0.698 1.00 81.88 88 THR A CA 1
ATOM 668 C C . THR A 1 88 ? 11.906 -1.174 0.803 1.00 81.88 88 THR A C 1
ATOM 670 O O . THR A 1 88 ? 10.867 -1.272 1.459 1.00 81.88 88 THR A O 1
ATOM 673 N N . MET A 1 89 ? 13.109 -1.301 1.376 1.00 83.50 89 MET A N 1
ATOM 674 C CA . MET A 1 89 ? 13.284 -1.495 2.819 1.00 83.50 89 MET A CA 1
ATOM 675 C C . MET A 1 89 ? 12.803 -0.285 3.618 1.00 83.50 89 MET A C 1
ATOM 677 O O . MET A 1 89 ? 12.061 -0.480 4.576 1.00 83.50 89 MET A O 1
ATOM 681 N N . HIS A 1 90 ? 13.164 0.939 3.216 1.00 85.62 90 HIS A N 1
ATOM 682 C CA . HIS A 1 90 ? 12.694 2.163 3.874 1.00 85.62 90 HIS A CA 1
ATOM 683 C C . HIS A 1 90 ? 11.172 2.251 3.880 1.00 85.62 90 HIS A C 1
ATOM 685 O O . HIS A 1 90 ? 10.575 2.433 4.939 1.00 85.62 90 HIS A O 1
ATOM 691 N N . TRP A 1 91 ? 10.551 2.031 2.722 1.00 87.94 91 TRP A N 1
ATOM 692 C CA . TRP A 1 91 ? 9.098 2.016 2.598 1.00 87.94 91 TRP A CA 1
ATOM 693 C C . TRP A 1 91 ? 8.447 0.970 3.515 1.00 87.94 91 TRP A C 1
ATOM 695 O O . TRP A 1 91 ? 7.461 1.259 4.190 1.00 87.94 91 TRP A O 1
ATOM 705 N N . ARG A 1 92 ? 9.016 -0.240 3.607 1.00 83.38 92 ARG A N 1
ATOM 706 C CA . ARG A 1 92 ? 8.483 -1.295 4.482 1.00 83.38 92 ARG A CA 1
ATOM 707 C C . ARG A 1 92 ? 8.646 -0.960 5.966 1.00 83.38 92 ARG A C 1
ATOM 709 O O . ARG A 1 92 ? 7.744 -1.252 6.745 1.00 83.38 92 ARG A O 1
ATOM 716 N N . THR A 1 93 ? 9.771 -0.363 6.354 1.00 86.25 93 THR A N 1
ATOM 717 C CA . THR A 1 93 ? 9.993 0.105 7.728 1.00 86.25 93 THR A CA 1
ATOM 718 C C . THR A 1 93 ? 8.991 1.193 8.091 1.00 86.25 93 THR A C 1
ATOM 720 O O . THR A 1 93 ? 8.365 1.118 9.140 1.00 86.25 93 THR A O 1
ATOM 723 N N . GLU A 1 94 ? 8.765 2.158 7.202 1.00 87.31 94 GLU A N 1
ATOM 724 C CA . GLU A 1 94 ? 7.788 3.221 7.425 1.00 87.31 94 GLU A CA 1
ATOM 725 C C . GLU A 1 94 ? 6.357 2.680 7.528 1.00 87.31 94 GLU A C 1
ATOM 727 O O . GLU A 1 94 ? 5.607 3.077 8.421 1.00 87.31 94 GLU A O 1
ATOM 732 N N . LEU A 1 95 ? 5.998 1.713 6.677 1.00 85.81 95 LEU A N 1
ATOM 733 C CA . LEU A 1 95 ? 4.731 0.994 6.777 1.00 85.81 95 LEU A CA 1
ATOM 734 C C . LEU A 1 95 ? 4.584 0.302 8.139 1.00 85.81 95 LEU A C 1
ATOM 736 O O . LEU A 1 95 ? 3.516 0.382 8.740 1.00 85.81 95 LEU A O 1
ATOM 740 N N . ALA A 1 96 ? 5.638 -0.354 8.633 1.00 85.25 96 ALA A N 1
ATOM 741 C CA . 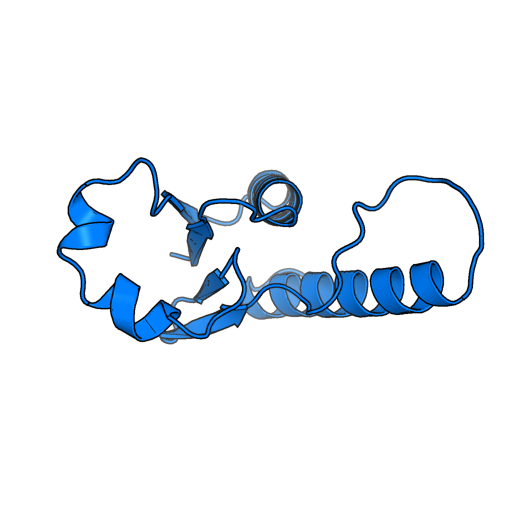ALA A 1 96 ? 5.637 -1.009 9.940 1.00 85.25 96 ALA A CA 1
ATOM 742 C C . ALA A 1 96 ? 5.423 0.001 11.075 1.00 85.25 96 ALA A C 1
ATOM 744 O O . ALA A 1 96 ? 4.498 -0.157 11.872 1.00 85.25 96 ALA A O 1
ATOM 745 N N . THR A 1 97 ? 6.212 1.079 11.090 1.00 87.38 97 THR A N 1
ATOM 746 C CA . THR A 1 97 ? 6.134 2.132 12.107 1.00 87.38 97 THR A CA 1
ATOM 747 C C . THR A 1 97 ? 4.745 2.762 12.154 1.00 87.38 97 THR A C 1
ATOM 749 O O . THR A 1 97 ? 4.154 2.877 13.225 1.00 87.38 97 THR A O 1
ATOM 752 N N . ARG A 1 98 ? 4.181 3.127 10.997 1.00 85.50 98 ARG A N 1
ATOM 753 C CA . ARG A 1 98 ? 2.854 3.758 10.927 1.00 85.50 98 ARG A CA 1
ATOM 754 C C . ARG A 1 98 ? 1.704 2.783 11.190 1.00 85.50 98 ARG A C 1
ATOM 756 O O . ARG A 1 98 ? 0.642 3.203 11.634 1.00 85.50 98 ARG A O 1
ATOM 763 N N . ALA A 1 99 ? 1.908 1.487 10.957 1.00 80.94 99 ALA A N 1
ATOM 764 C CA . ALA A 1 99 ? 0.961 0.443 11.345 1.00 80.94 99 ALA A CA 1
ATOM 765 C C . ALA A 1 99 ? 1.032 0.077 12.842 1.00 80.94 99 ALA A C 1
ATOM 767 O O . ALA A 1 99 ? 0.273 -0.786 13.282 1.00 80.94 99 ALA A O 1
ATOM 768 N N . GLY A 1 100 ? 1.923 0.708 13.620 1.00 81.69 100 GLY A N 1
ATOM 769 C CA . GLY A 1 100 ? 2.098 0.430 15.047 1.00 81.69 100 GLY A CA 1
ATOM 770 C C . GLY A 1 100 ? 2.796 -0.902 15.332 1.00 81.69 100 GLY A C 1
ATOM 771 O O . GLY A 1 100 ? 2.583 -1.490 16.392 1.00 81.69 100 GLY A O 1
ATOM 772 N N . LEU A 1 101 ? 3.590 -1.401 14.382 1.00 78.25 101 LEU A N 1
ATOM 773 C CA . LEU A 1 101 ? 4.353 -2.639 14.515 1.00 78.25 101 LEU A CA 1
ATOM 774 C C . LEU A 1 101 ? 5.780 -2.354 15.025 1.00 78.25 101 LEU A C 1
ATOM 776 O O . LEU A 1 101 ? 6.322 -1.291 14.706 1.00 78.25 101 LEU A O 1
ATOM 780 N N . PRO A 1 102 ? 6.367 -3.276 15.815 1.00 64.62 102 PRO A N 1
ATOM 781 C CA . PRO A 1 102 ? 7.729 -3.153 16.334 1.00 64.62 102 PRO A CA 1
ATOM 782 C C . PRO A 1 102 ? 8.807 -3.275 15.250 1.00 64.62 102 PRO A C 1
ATOM 784 O O . PRO A 1 102 ? 8.554 -3.928 14.208 1.00 64.62 102 PRO A O 1
#

pLDDT: mean 77.86, std 9.78, range [49.69, 88.44]

Secondary structure (DSSP, 8-state):
-EEEEE-TT-TTHHHHHHHHHHTT--EEEEETTT-GGGGTSTHHHHTTTPPSSEEE-TTS-EEPPPSS----------HHHHHHHHHHHHHHHHHHHHTT--